Protein AF-A0A4D4LD93-F1 (afdb_monomer_lite)

Foldseek 3Di:
DAWPAADPVNQWTWDADPQQWIWIQGPVGIFTQDSHPVSNVVCVVVVPGTDGDDDD

Structure (mmCIF, N/CA/C/O backbone):
data_AF-A0A4D4LD93-F1
#
_entry.id   AF-A0A4D4LD93-F1
#
loop_
_atom_site.group_PDB
_atom_site.id
_atom_site.type_symbol
_atom_site.label_atom_id
_atom_site.label_alt_id
_atom_site.label_comp_id
_atom_site.label_asym_id
_atom_site.label_entity_id
_atom_site.label_seq_id
_atom_site.pdbx_PDB_ins_code
_atom_site.Cartn_x
_atom_site.Cartn_y
_atom_site.Cartn_z
_atom_site.occupancy
_atom_site.B_iso_or_equiv
_atom_site.auth_seq_id
_atom_site.auth_comp_id
_atom_site.auth_asym_id
_atom_site.auth_atom_id
_atom_site.pdbx_PDB_model_num
ATOM 1 N N . MET A 1 1 ? 0.981 -12.726 2.127 1.00 91.81 1 MET A N 1
ATOM 2 C CA . MET A 1 1 ? 0.305 -11.696 1.319 1.00 91.81 1 MET A CA 1
ATOM 3 C C . MET A 1 1 ? -0.378 -12.393 0.164 1.00 91.81 1 MET A C 1
ATOM 5 O O . MET A 1 1 ? 0.255 -13.243 -0.454 1.00 91.81 1 MET A O 1
ATOM 9 N N . SER A 1 2 ? -1.645 -12.075 -0.073 1.00 97.44 2 SER A N 1
ATOM 10 C CA . SER A 1 2 ? -2.448 -12.631 -1.163 1.00 97.44 2 SER A CA 1
ATOM 11 C C . SER A 1 2 ? -2.784 -11.522 -2.162 1.00 97.44 2 SER A C 1
ATOM 13 O O . SER A 1 2 ? -3.084 -10.408 -1.723 1.00 97.44 2 SER A O 1
ATOM 15 N N . PRO A 1 3 ? -2.727 -11.786 -3.477 1.00 97.38 3 PRO A N 1
ATOM 16 C CA . PRO A 1 3 ? -3.067 -10.790 -4.484 1.00 97.38 3 PRO A CA 1
ATOM 17 C C . PRO A 1 3 ? -4.579 -10.537 -4.507 1.00 97.38 3 PRO A C 1
ATOM 19 O O . PRO A 1 3 ? -5.374 -11.469 -4.383 1.00 97.38 3 PRO A O 1
ATOM 22 N N . LEU A 1 4 ? -4.957 -9.272 -4.678 1.00 96.50 4 LEU A N 1
ATOM 23 C CA . LEU A 1 4 ? -6.340 -8.829 -4.870 1.00 96.50 4 LEU A CA 1
ATOM 24 C C . LEU A 1 4 ? -6.622 -8.444 -6.327 1.00 96.50 4 LEU A C 1
ATOM 26 O O . LEU A 1 4 ? -7.746 -8.610 -6.793 1.00 96.50 4 LEU A O 1
ATOM 30 N N . GLY A 1 5 ? -5.612 -7.944 -7.041 1.00 96.06 5 GLY A N 1
ATOM 31 C CA . GLY A 1 5 ? -5.723 -7.510 -8.430 1.00 96.06 5 GLY A CA 1
ATOM 32 C C . GLY A 1 5 ? -4.506 -6.706 -8.880 1.00 96.06 5 GLY A C 1
ATOM 33 O O . GLY A 1 5 ? -3.580 -6.478 -8.103 1.00 96.06 5 GLY A O 1
ATOM 34 N N . GLU A 1 6 ? -4.528 -6.278 -10.136 1.00 95.94 6 GLU A N 1
ATOM 35 C CA . GLU A 1 6 ? -3.513 -5.412 -10.739 1.00 95.94 6 GLU A CA 1
ATOM 36 C C . GLU A 1 6 ? -4.032 -3.972 -10.830 1.00 95.94 6 GLU A C 1
ATOM 38 O O . GLU A 1 6 ? -5.232 -3.745 -11.002 1.00 95.94 6 GLU A O 1
ATOM 43 N N . GLU A 1 7 ? -3.129 -3.000 -10.735 1.00 89.88 7 GLU A N 1
ATOM 44 C CA . GLU A 1 7 ? -3.414 -1.587 -10.983 1.00 89.88 7 GLU A CA 1
ATOM 45 C C . GLU A 1 7 ? -2.367 -0.960 -11.919 1.00 89.88 7 GLU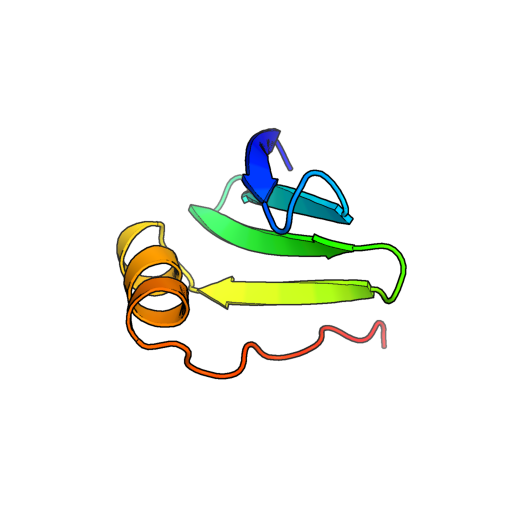 A C 1
ATOM 47 O O . GLU A 1 7 ? -1.408 -1.622 -12.328 1.00 89.88 7 GLU A O 1
ATOM 52 N N . ALA A 1 8 ? -2.555 0.323 -12.254 1.00 87.19 8 ALA A N 1
ATOM 53 C CA . ALA A 1 8 ? -1.638 1.097 -13.095 1.00 87.19 8 ALA A CA 1
ATOM 54 C C . ALA A 1 8 ? -1.253 0.356 -14.392 1.00 87.19 8 ALA A C 1
ATOM 56 O O . ALA A 1 8 ? -0.076 0.231 -14.720 1.00 87.19 8 ALA A O 1
ATOM 57 N N . ASP A 1 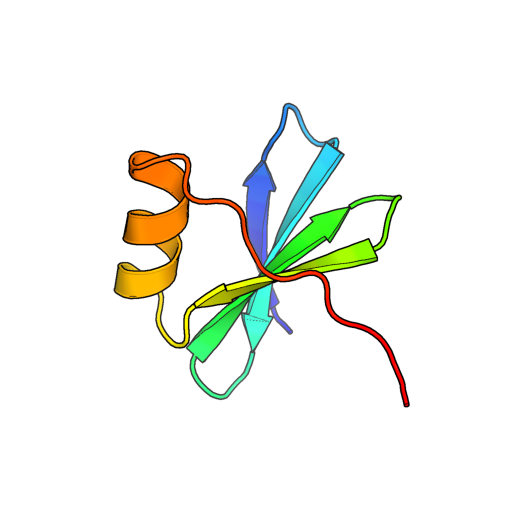9 ? -2.251 -0.197 -15.090 1.00 90.69 9 ASP A N 1
ATOM 58 C CA . ASP A 1 9 ? -2.073 -0.989 -16.316 1.00 90.69 9 ASP A CA 1
ATOM 59 C C . ASP A 1 9 ? -1.083 -2.166 -16.155 1.00 90.69 9 ASP A C 1
ATOM 61 O O . ASP A 1 9 ? -0.257 -2.447 -17.027 1.00 90.69 9 ASP A O 1
ATOM 65 N N . GLY A 1 10 ? -1.147 -2.851 -15.009 1.00 91.50 10 GLY A N 1
ATOM 66 C CA . GLY A 1 10 ? -0.322 -4.024 -14.701 1.00 91.50 10 GLY A CA 1
ATOM 67 C C . GLY A 1 10 ? 1.074 -3.687 -14.175 1.00 91.50 10 GLY A C 1
ATOM 68 O O . GLY A 1 10 ? 1.910 -4.578 -14.039 1.00 91.50 10 GLY A O 1
ATOM 69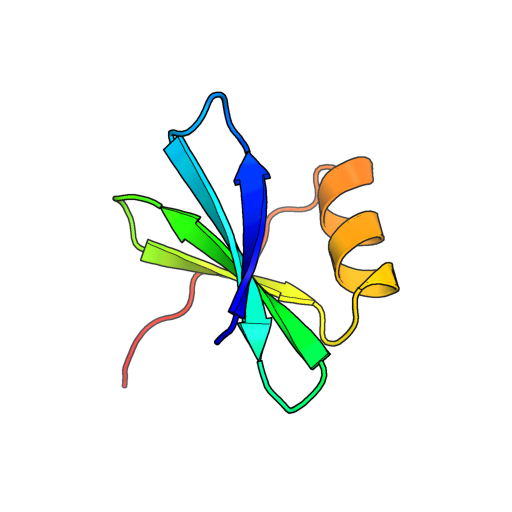 N N . GLN A 1 11 ? 1.361 -2.412 -13.889 1.00 94.38 11 GLN A N 1
ATOM 70 C CA . GLN A 1 11 ? 2.652 -1.995 -13.326 1.00 94.38 11 GLN A CA 1
ATOM 71 C C . GLN A 1 11 ? 2.748 -2.188 -11.811 1.00 94.38 11 GLN A C 1
ATOM 73 O O . GLN A 1 11 ? 3.857 -2.151 -11.270 1.00 94.38 11 GLN A O 1
ATOM 78 N N . ALA A 1 12 ? 1.618 -2.412 -11.139 1.00 95.81 12 ALA A N 1
ATOM 79 C CA . ALA A 1 12 ? 1.592 -2.721 -9.720 1.00 95.81 12 ALA A CA 1
ATOM 80 C C . ALA A 1 12 ? 0.526 -3.770 -9.379 1.00 95.81 12 ALA A C 1
ATOM 82 O O . ALA A 1 12 ? -0.475 -3.931 -10.081 1.00 95.81 12 ALA A O 1
ATOM 83 N N . VAL A 1 13 ? 0.750 -4.485 -8.277 1.00 97.62 13 VAL A N 1
ATOM 84 C CA . VAL A 1 13 ? -0.169 -5.499 -7.749 1.00 97.62 13 VAL A CA 1
ATOM 85 C C . VAL A 1 13 ? -0.678 -5.057 -6.384 1.00 97.62 13 VAL A C 1
ATOM 87 O O . VAL A 1 13 ? 0.105 -4.793 -5.469 1.00 97.62 13 VAL A O 1
ATOM 90 N N . LEU A 1 14 ? -2.000 -5.046 -6.225 1.00 97.50 14 LEU A N 1
ATOM 91 C CA . LEU A 1 14 ? -2.651 -4.857 -4.936 1.00 97.50 14 LEU A CA 1
ATOM 92 C C . LEU A 1 14 ? -2.607 -6.162 -4.147 1.00 97.50 14 LEU A C 1
ATOM 94 O O . LEU A 1 14 ? -3.016 -7.220 -4.636 1.00 97.50 14 LEU A O 1
ATOM 98 N N . THR A 1 15 ? -2.141 -6.094 -2.904 1.00 98.38 15 THR A N 1
ATOM 99 C CA . THR A 1 15 ? -2.038 -7.260 -2.020 1.00 98.38 15 THR A CA 1
ATOM 100 C C . THR A 1 15 ? -2.586 -6.969 -0.631 1.00 98.38 15 THR A C 1
ATOM 102 O O . THR A 1 15 ? -2.602 -5.824 -0.180 1.00 98.38 15 THR A O 1
ATOM 105 N N . ILE A 1 16 ? -3.036 -8.022 0.049 1.00 98.50 16 ILE A N 1
ATOM 106 C CA . ILE A 1 16 ? -3.513 -7.978 1.434 1.00 98.50 16 ILE A CA 1
ATOM 107 C C . ILE A 1 16 ? -2.769 -9.008 2.285 1.00 98.50 16 ILE A C 1
ATOM 109 O O . ILE 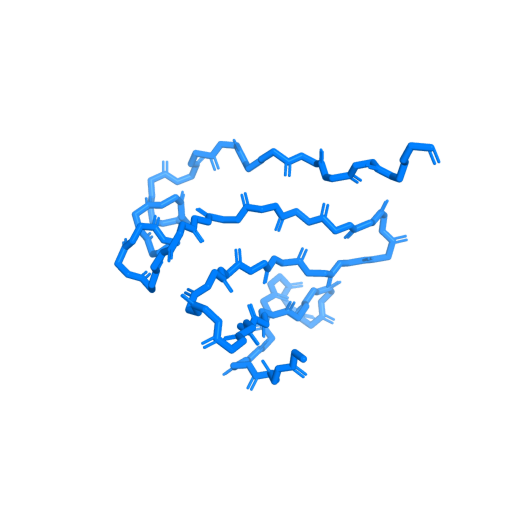A 1 16 ? -2.414 -10.094 1.807 1.00 98.50 16 ILE A O 1
ATOM 113 N N . ASP A 1 17 ? -2.506 -8.683 3.545 1.00 98.00 17 ASP A N 1
ATOM 114 C CA . ASP A 1 17 ? -1.957 -9.633 4.513 1.00 98.00 17 ASP A CA 1
ATOM 115 C C . ASP A 1 17 ? -3.022 -10.248 5.433 1.00 98.00 17 ASP A C 1
ATOM 117 O O . ASP A 1 17 ? -4.220 -10.008 5.291 1.00 98.00 17 ASP A O 1
ATOM 121 N N . ALA A 1 18 ? -2.580 -11.113 6.349 1.00 97.88 18 ALA A N 1
ATOM 122 C CA . ALA A 1 18 ? -3.469 -11.843 7.249 1.00 97.88 18 ALA A CA 1
ATOM 123 C C . ALA A 1 18 ? -4.173 -10.929 8.268 1.00 97.88 18 ALA A C 1
ATOM 125 O O . ALA A 1 18 ? -5.212 -11.303 8.806 1.00 97.88 18 ALA A O 1
ATOM 126 N N . GLU A 1 19 ? -3.634 -9.735 8.512 1.00 98.12 19 GLU A N 1
ATOM 127 C CA . GLU A 1 19 ? -4.213 -8.735 9.404 1.00 98.12 19 GLU A CA 1
ATOM 128 C C . GLU A 1 19 ? -5.164 -7.773 8.672 1.00 98.12 19 GLU A C 1
ATOM 130 O O . GLU A 1 19 ? -5.762 -6.907 9.307 1.00 98.12 19 GLU A O 1
ATOM 135 N N . GLY A 1 20 ? -5.330 -7.930 7.354 1.00 97.94 20 GLY A N 1
ATOM 136 C CA . GLY A 1 20 ? -6.218 -7.110 6.531 1.00 97.94 20 GLY A CA 1
ATOM 137 C C . GLY A 1 20 ? -5.591 -5.813 6.015 1.00 97.94 20 GLY A C 1
ATOM 138 O O . GLY A 1 20 ? -6.288 -5.012 5.387 1.00 97.94 20 GLY A O 1
ATOM 139 N N . ARG A 1 21 ? -4.289 -5.605 6.244 1.00 98.56 21 ARG A N 1
ATOM 140 C CA . ARG A 1 21 ? -3.550 -4.441 5.742 1.00 98.56 21 ARG A CA 1
ATOM 141 C C . ARG A 1 21 ? -3.326 -4.575 4.244 1.00 98.56 21 ARG A C 1
ATOM 143 O O . ARG A 1 21 ? -3.008 -5.661 3.760 1.00 98.56 21 ARG A O 1
ATOM 150 N N . VAL A 1 22 ? -3.474 -3.467 3.525 1.00 98.44 22 VAL A N 1
ATOM 151 C CA . VAL A 1 22 ? -3.445 -3.444 2.060 1.00 98.44 22 VAL A CA 1
ATOM 152 C C . VAL A 1 22 ? -2.248 -2.649 1.554 1.00 98.44 22 VAL A C 1
ATOM 154 O O . VAL A 1 22 ? -1.911 -1.586 2.089 1.00 98.44 22 VAL A O 1
ATOM 157 N N . TYR A 1 23 ? -1.637 -3.165 0.492 1.00 98.25 23 TYR A N 1
ATOM 158 C CA . TYR A 1 23 ? -0.415 -2.647 -0.106 1.00 98.25 23 TYR A CA 1
ATOM 159 C C . TYR A 1 23 ? -0.530 -2.595 -1.629 1.00 98.25 23 TYR A C 1
ATOM 161 O O . TYR A 1 23 ? -1.189 -3.452 -2.220 1.00 98.25 23 TYR A O 1
ATOM 169 N N . SER A 1 24 ? 0.162 -1.641 -2.247 1.00 97.50 24 SER A N 1
ATOM 170 C CA . SER A 1 24 ? 0.493 -1.669 -3.674 1.00 97.50 24 SER A CA 1
ATOM 171 C C . SER A 1 24 ? 1.978 -1.977 -3.830 1.00 97.50 24 SER A C 1
ATOM 173 O O . SER A 1 24 ? 2.810 -1.365 -3.156 1.00 97.50 24 SER A O 1
ATOM 175 N N . LEU A 1 25 ? 2.300 -2.968 -4.656 1.00 97.06 25 LEU A N 1
ATOM 176 C CA . LEU A 1 25 ? 3.666 -3.419 -4.904 1.00 97.06 25 LEU A CA 1
ATOM 177 C C . LEU A 1 25 ? 4.012 -3.147 -6.366 1.00 97.06 25 LEU A C 1
ATOM 179 O O . LEU A 1 25 ? 3.381 -3.721 -7.256 1.00 97.06 25 LEU A O 1
ATOM 183 N N . ASP A 1 26 ? 5.015 -2.310 -6.609 1.00 95.25 26 ASP A N 1
ATOM 184 C CA . ASP A 1 26 ? 5.513 -1.992 -7.948 1.00 95.25 26 ASP A CA 1
ATOM 185 C C . ASP A 1 26 ? 7.033 -2.223 -8.055 1.00 95.25 26 ASP A C 1
ATOM 187 O O . ASP A 1 26 ? 7.702 -2.648 -7.110 1.00 95.25 26 ASP A O 1
ATOM 191 N N . HIS A 1 27 ? 7.610 -1.948 -9.227 1.00 94.81 27 HIS A N 1
ATOM 192 C CA . HIS A 1 27 ? 9.051 -2.115 -9.463 1.00 94.81 27 HIS A CA 1
ATOM 193 C C . HIS A 1 27 ? 9.945 -1.134 -8.671 1.00 94.81 27 HIS A C 1
ATOM 195 O O . HIS A 1 27 ? 11.169 -1.282 -8.668 1.00 94.81 27 HIS A O 1
ATOM 201 N N . THR A 1 28 ? 9.361 -0.125 -8.021 1.00 94.50 28 THR A N 1
ATOM 202 C CA . THR A 1 28 ? 10.035 0.898 -7.207 1.00 94.50 28 THR A CA 1
ATOM 203 C C . THR A 1 28 ? 9.948 0.613 -5.701 1.00 94.50 28 THR A C 1
ATOM 205 O O . THR A 1 28 ? 10.784 1.113 -4.932 1.00 94.50 28 THR A O 1
ATOM 208 N N . GLY A 1 29 ? 8.994 -0.214 -5.266 1.00 95.44 29 GLY A N 1
ATOM 209 C CA . GLY A 1 29 ? 8.905 -0.750 -3.911 1.00 95.44 29 GLY A CA 1
ATOM 210 C C . GLY A 1 29 ? 7.480 -1.036 -3.440 1.00 95.44 29 GLY A C 1
ATOM 211 O O . GLY A 1 29 ? 6.546 -1.175 -4.227 1.00 95.44 29 GLY A O 1
ATOM 212 N N . ASP A 1 30 ? 7.347 -1.101 -2.114 1.00 97.12 30 ASP A N 1
ATOM 213 C CA . ASP A 1 30 ? 6.098 -1.431 -1.436 1.00 97.12 30 ASP A CA 1
ATOM 214 C C . ASP A 1 30 ? 5.470 -0.159 -0.854 1.00 97.12 30 ASP A C 1
ATOM 216 O O . ASP A 1 30 ? 6.128 0.621 -0.154 1.00 97.12 30 ASP A O 1
ATOM 220 N N . TRP A 1 31 ? 4.178 0.029 -1.095 1.00 97.44 31 TRP A N 1
ATOM 221 C CA . TRP A 1 31 ? 3.418 1.198 -0.667 1.00 97.44 31 TRP A CA 1
ATOM 222 C C . TRP A 1 31 ? 2.253 0.773 0.221 1.00 97.44 31 TRP A C 1
ATOM 224 O O . TRP A 1 31 ? 1.460 -0.090 -0.149 1.00 97.44 31 TRP A O 1
ATOM 234 N N . TYR A 1 32 ? 2.128 1.379 1.399 1.00 98.12 32 TYR A N 1
ATOM 235 C CA . TYR A 1 32 ? 1.041 1.095 2.331 1.00 98.12 32 TYR A CA 1
ATOM 236 C C . TYR A 1 32 ? -0.196 1.929 2.000 1.00 98.12 32 TYR A C 1
ATOM 238 O O . TYR A 1 32 ? -0.152 3.161 2.058 1.00 98.12 32 TYR A O 1
ATOM 246 N N . LEU A 1 33 ? -1.301 1.250 1.683 1.00 98.12 33 LEU A N 1
ATOM 247 C CA . LEU A 1 33 ? -2.563 1.887 1.299 1.00 98.12 33 LEU A CA 1
ATOM 248 C C . LEU A 1 33 ? -3.502 2.086 2.487 1.00 98.12 33 LEU A C 1
ATOM 250 O O . LEU A 1 33 ? -4.239 3.071 2.530 1.00 98.12 33 LEU A O 1
ATOM 254 N N . GLY A 1 34 ? -3.479 1.171 3.456 1.00 98.31 34 GLY A N 1
ATOM 255 C CA . GLY A 1 34 ? -4.279 1.316 4.663 1.00 98.31 34 GLY A CA 1
ATOM 256 C C . GLY A 1 34 ? -4.429 0.039 5.488 1.00 98.31 34 GLY A C 1
ATOM 257 O O . GLY A 1 34 ? -4.085 -1.054 5.034 1.00 98.31 34 GLY A O 1
ATOM 258 N N . PRO A 1 35 ? -4.959 0.174 6.716 1.00 98.44 35 PRO A N 1
ATOM 259 C CA . PRO A 1 35 ? -5.124 -0.942 7.648 1.00 98.44 35 PRO A CA 1
ATOM 260 C C . PRO A 1 35 ? -6.286 -1.880 7.305 1.00 98.44 35 PRO A C 1
ATOM 262 O O . PRO A 1 35 ? -6.383 -2.951 7.891 1.00 98.44 35 PRO A O 1
ATOM 265 N N . THR A 1 36 ? -7.182 -1.464 6.408 1.00 98.25 36 THR A N 1
ATOM 266 C CA . THR A 1 36 ? -8.360 -2.216 5.964 1.00 98.25 36 THR A CA 1
ATOM 267 C C . THR A 1 36 ? -8.619 -1.951 4.482 1.00 98.25 36 THR A C 1
ATOM 269 O O . THR A 1 36 ? -8.096 -0.983 3.920 1.00 98.25 36 THR A O 1
ATOM 272 N N . LEU A 1 37 ? -9.481 -2.763 3.860 1.00 97.06 37 LEU A N 1
ATOM 273 C CA . LEU A 1 37 ? -9.916 -2.547 2.478 1.00 97.06 37 LEU A CA 1
ATOM 274 C C . LEU A 1 37 ? -10.583 -1.177 2.289 1.00 97.06 37 LEU A C 1
ATOM 276 O O . LEU A 1 37 ? -10.234 -0.463 1.356 1.00 97.06 37 LEU A O 1
ATOM 280 N N . ASP A 1 38 ? -11.476 -0.773 3.195 1.00 98.25 38 ASP A N 1
ATOM 281 C CA . ASP A 1 38 ? -12.161 0.524 3.104 1.00 98.25 38 ASP A CA 1
ATOM 282 C C . ASP A 1 38 ? -11.179 1.701 3.185 1.00 98.25 38 ASP A C 1
ATOM 284 O O . ASP A 1 38 ? -11.297 2.669 2.434 1.00 98.25 38 ASP A O 1
ATOM 288 N N . ALA A 1 39 ? -10.170 1.608 4.058 1.00 98.31 39 ALA A N 1
ATOM 289 C CA . ALA A 1 39 ? -9.133 2.628 4.160 1.00 98.31 39 ALA A CA 1
ATOM 290 C C . ALA A 1 39 ? -8.273 2.688 2.888 1.00 98.31 39 ALA A C 1
ATOM 292 O O . ALA A 1 39 ? -7.988 3.775 2.391 1.00 98.31 39 ALA A O 1
ATOM 293 N N . ALA A 1 40 ? -7.911 1.531 2.328 1.00 97.56 40 ALA A N 1
ATOM 294 C CA . ALA A 1 40 ? -7.155 1.451 1.084 1.00 97.56 40 ALA A CA 1
ATOM 295 C C . ALA A 1 40 ? -7.935 2.025 -0.106 1.00 97.56 40 ALA A C 1
ATOM 297 O O . ALA A 1 40 ? -7.390 2.814 -0.876 1.00 97.56 40 ALA A O 1
ATOM 298 N N . LEU A 1 41 ? -9.227 1.697 -0.219 1.00 97.12 41 LEU A N 1
ATOM 299 C CA . LEU A 1 41 ? -10.111 2.279 -1.225 1.00 97.12 41 LEU A CA 1
ATOM 300 C C . LEU A 1 41 ? -10.199 3.792 -1.055 1.00 97.12 41 LEU A C 1
ATOM 302 O O . LEU A 1 41 ? -10.050 4.501 -2.042 1.00 97.12 41 LEU A O 1
ATOM 306 N N . SER A 1 42 ? -10.359 4.294 0.174 1.00 98.31 42 SER A N 1
ATOM 307 C CA . SER A 1 42 ? -10.345 5.734 0.449 1.00 98.31 42 SER A CA 1
ATOM 308 C C . SER A 1 42 ? -9.056 6.396 -0.050 1.00 98.31 42 SER A C 1
ATOM 310 O O . SER A 1 42 ? -9.132 7.434 -0.707 1.00 98.31 42 SER A O 1
ATOM 312 N N . THR A 1 43 ? -7.885 5.809 0.219 1.00 97.69 43 THR A N 1
ATOM 313 C CA . THR A 1 43 ? -6.589 6.310 -0.275 1.00 97.69 43 THR A CA 1
ATOM 314 C C . THR A 1 43 ? -6.579 6.409 -1.801 1.00 97.69 43 THR A C 1
ATOM 316 O O . THR A 1 43 ? -6.285 7.472 -2.346 1.00 97.69 43 THR A O 1
ATOM 319 N N . LEU A 1 44 ? -6.982 5.338 -2.491 1.00 95.19 44 LEU A N 1
ATOM 320 C CA . LEU A 1 44 ? -6.966 5.267 -3.953 1.00 95.19 44 LEU A CA 1
ATOM 321 C C . LEU A 1 44 ? -7.974 6.225 -4.603 1.00 95.19 44 LEU A C 1
ATOM 323 O O . LEU A 1 44 ? -7.604 7.010 -5.472 1.00 95.19 44 LEU A O 1
ATOM 327 N N . VAL A 1 45 ? -9.241 6.211 -4.171 1.00 96.81 45 VAL A N 1
ATOM 328 C CA . VAL A 1 45 ? -10.303 7.017 -4.807 1.00 96.81 45 VAL A CA 1
ATOM 329 C C . VAL A 1 45 ? -10.125 8.515 -4.581 1.00 96.81 45 VAL A C 1
ATOM 331 O O . VAL A 1 45 ? -10.597 9.315 -5.385 1.00 96.81 45 VAL A O 1
ATOM 334 N N . THR A 1 46 ? -9.450 8.907 -3.497 1.00 97.94 46 THR A N 1
ATOM 335 C CA . THR A 1 46 ? -9.131 10.316 -3.224 1.00 97.94 46 THR A CA 1
ATOM 336 C C . THR A 1 46 ? -7.813 10.764 -3.853 1.00 97.94 46 THR A C 1
ATOM 338 O O . THR A 1 46 ? -7.529 11.961 -3.858 1.00 97.94 46 THR A O 1
ATOM 341 N N . GLY A 1 47 ? -7.009 9.837 -4.385 1.00 95.94 47 GLY A N 1
ATOM 342 C CA . GLY A 1 47 ? -5.665 10.127 -4.884 1.00 95.94 47 GLY A CA 1
ATOM 343 C C . GLY A 1 47 ? -4.685 10.542 -3.781 1.00 95.94 47 GLY A C 1
ATOM 344 O O . GLY A 1 47 ? -3.738 11.281 -4.049 1.00 95.94 47 GLY A O 1
ATOM 345 N N . ALA A 1 48 ? -4.919 10.118 -2.534 1.00 97.44 48 ALA A N 1
ATOM 346 C CA . ALA A 1 48 ? -4.006 10.390 -1.431 1.00 97.44 48 ALA A CA 1
ATOM 347 C C . ALA A 1 48 ? -2.676 9.649 -1.642 1.00 97.44 48 ALA A C 1
ATOM 349 O O . ALA A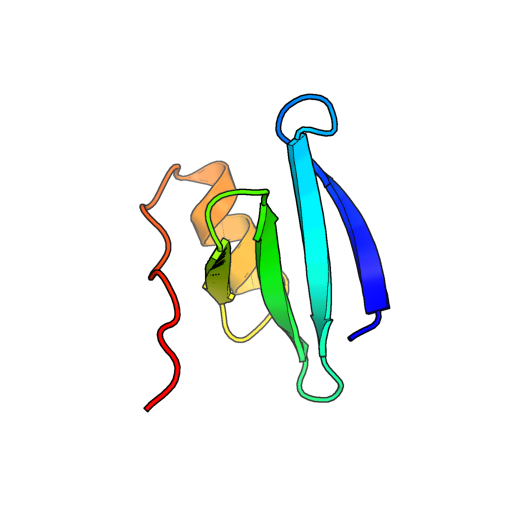 1 48 ? -2.660 8.490 -2.052 1.00 97.44 48 ALA A O 1
ATOM 350 N N . LEU A 1 49 ? -1.554 10.313 -1.346 1.00 95.38 49 LEU A N 1
ATOM 351 C CA . LEU A 1 49 ? -0.224 9.734 -1.538 1.00 95.38 49 LEU A CA 1
ATOM 352 C C . LEU A 1 49 ? 0.049 8.647 -0.478 1.00 95.38 49 LEU A C 1
ATOM 354 O O . LEU A 1 49 ? 0.103 8.977 0.711 1.00 95.38 49 LEU A O 1
ATOM 358 N N . PRO A 1 50 ? 0.253 7.376 -0.870 1.00 95.81 50 PRO A N 1
ATOM 359 C CA . PRO A 1 50 ? 0.531 6.310 0.080 1.00 95.81 50 PRO A CA 1
ATOM 360 C C . PRO A 1 50 ? 1.953 6.391 0.639 1.00 95.81 50 PRO A C 1
ATOM 362 O O . PRO A 1 50 ? 2.879 6.917 0.016 1.00 95.81 50 PRO A O 1
ATOM 365 N N . ALA A 1 51 ? 2.140 5.838 1.836 1.00 96.75 51 ALA A N 1
ATOM 366 C CA . ALA A 1 51 ? 3.448 5.804 2.476 1.00 96.75 51 ALA A CA 1
ATOM 367 C C . ALA A 1 51 ? 4.316 4.698 1.861 1.00 96.75 51 ALA A C 1
ATOM 369 O O . ALA A 1 51 ? 3.931 3.527 1.876 1.00 96.75 51 ALA A O 1
ATOM 370 N N . ARG A 1 52 ? 5.509 5.051 1.371 1.00 97.44 52 ARG A N 1
ATOM 371 C CA . ARG A 1 52 ? 6.506 4.060 0.946 1.00 97.44 52 ARG A CA 1
ATOM 372 C C . ARG A 1 52 ? 7.059 3.330 2.162 1.00 97.44 52 ARG A C 1
ATOM 374 O O . ARG A 1 52 ? 7.507 3.968 3.116 1.00 97.44 52 ARG A O 1
ATOM 381 N N . LEU A 1 53 ? 7.076 2.007 2.113 1.00 96.81 53 LEU A N 1
ATOM 382 C CA . LEU A 1 53 ? 7.674 1.187 3.153 1.00 96.81 53 LEU A CA 1
ATOM 383 C C . LEU A 1 53 ? 9.169 1.021 2.898 1.0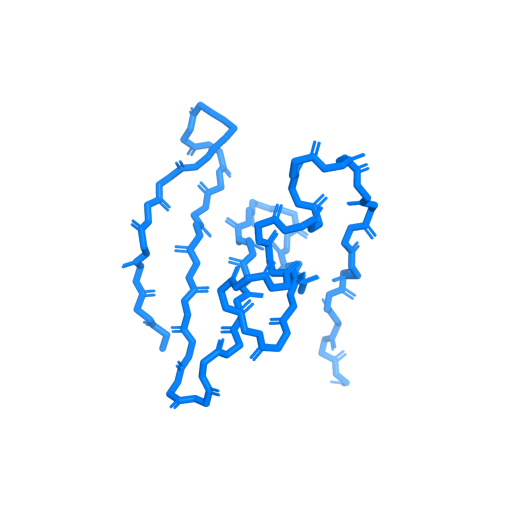0 96.81 53 LEU A C 1
ATOM 385 O O . LEU A 1 53 ? 9.619 0.744 1.787 1.00 96.81 53 LEU A O 1
ATOM 389 N N . THR A 1 54 ? 9.949 1.175 3.960 1.00 93.69 54 THR A N 1
ATOM 390 C CA . THR A 1 54 ? 11.385 0.909 3.965 1.00 93.69 54 THR A CA 1
ATOM 391 C C . THR A 1 54 ? 11.667 -0.217 4.941 1.00 93.69 54 THR A C 1
ATOM 393 O O . THR A 1 54 ? 11.092 -0.256 6.031 1.00 93.69 54 THR A O 1
ATOM 396 N N . ARG A 1 55 ? 12.576 -1.125 4.585 1.00 83.44 55 ARG A N 1
ATOM 397 C CA . ARG A 1 55 ? 13.151 -2.030 5.583 1.00 83.44 55 ARG A CA 1
ATOM 398 C C . ARG A 1 55 ? 14.060 -1.236 6.521 1.00 83.44 55 ARG A C 1
ATOM 400 O O . ARG A 1 55 ? 14.713 -0.294 6.076 1.00 83.44 55 ARG A O 1
ATOM 407 N N . ALA A 1 56 ? 14.049 -1.618 7.795 1.00 66.31 56 ALA A N 1
ATOM 408 C CA . ALA A 1 56 ? 15.032 -1.164 8.773 1.00 66.31 56 ALA A CA 1
ATOM 409 C C . ALA A 1 56 ? 16.421 -1.741 8.466 1.00 66.31 56 ALA A C 1
ATOM 411 O O . ALA A 1 56 ? 16.475 -2.851 7.881 1.00 66.31 56 ALA A O 1
#

Organism: Streptomyces violaceusniger (NCBI:txid68280)

Secondary structure (DSSP, 8-state):
-EEEEEEGGGTEEEEE-TT--EEEEETTEEEEEESSHHHHHHHHHHTPPPEEP---

Sequence (56 aa):
MSPLGEEADGQAVLTIDAEGRVYSLDHTGDWYLGPTLDAALSTLVTGALPARLTRA

InterPro domains:
  IPR025850 SUKH-3 immunity protein [PF14433] (1-47)

pLDDT: mean 95.67, std 4.91, range [66.31, 98.56]

Radius of gyration: 10.47 Å; chains: 1; bounding box: 27×23×26 Å